Protein AF-A0A8T6DRR4-F1 (afdb_monomer)

Structure (mmCIF, N/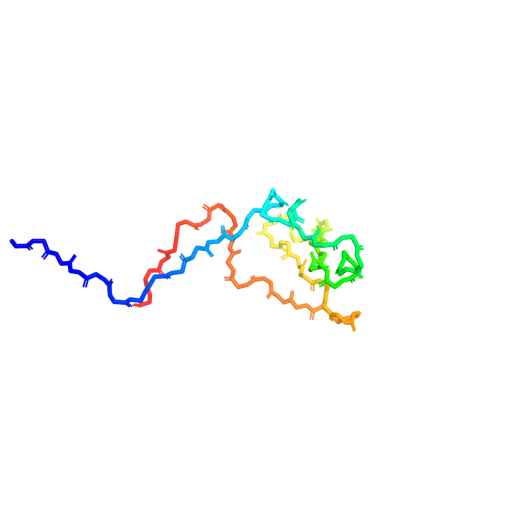CA/C/O backbone):
data_AF-A0A8T6DRR4-F1
#
_entry.id   AF-A0A8T6DRR4-F1
#
loop_
_atom_site.group_PDB
_atom_site.id
_atom_site.type_symbol
_atom_site.label_atom_id
_atom_site.label_alt_id
_atom_site.label_comp_id
_atom_site.label_asym_id
_atom_site.label_entity_id
_atom_site.label_seq_id
_atom_site.pdbx_PDB_ins_code
_atom_site.Cartn_x
_atom_site.Cartn_y
_atom_site.Cartn_z
_atom_site.occupancy
_atom_site.B_iso_or_equiv
_atom_site.auth_seq_id
_atom_site.auth_comp_id
_atom_site.auth_asym_id
_atom_site.auth_atom_id
_atom_site.pdbx_PDB_model_num
ATOM 1 N N . MET A 1 1 ? -20.031 21.644 18.091 1.00 78.94 1 MET A N 1
ATOM 2 C CA . MET A 1 1 ? -20.284 20.191 18.020 1.00 78.94 1 MET A CA 1
ATOM 3 C C . MET A 1 1 ? -19.199 19.603 17.133 1.00 78.94 1 MET A C 1
ATOM 5 O O . MET A 1 1 ? -19.086 20.089 16.013 1.00 78.94 1 MET A O 1
ATOM 9 N N . PRO A 1 2 ? -18.330 18.707 17.630 1.00 90.44 2 PRO A N 1
ATOM 10 C CA . PRO A 1 2 ? -17.335 18.056 16.778 1.00 90.44 2 PRO A CA 1
ATOM 11 C C . PRO A 1 2 ? -18.028 17.202 15.704 1.00 90.44 2 PRO A C 1
ATOM 13 O O . PRO A 1 2 ? -19.127 16.698 15.937 1.00 90.44 2 PRO A O 1
ATOM 16 N N . ILE A 1 3 ? -17.404 17.090 14.531 1.00 92.75 3 ILE A N 1
ATOM 17 C CA . ILE A 1 3 ? -17.896 16.303 13.392 1.00 92.75 3 ILE A CA 1
ATOM 18 C C . ILE A 1 3 ? -17.224 14.929 13.441 1.00 92.75 3 ILE A C 1
ATOM 20 O O . ILE A 1 3 ? -16.025 14.844 13.697 1.00 92.75 3 ILE A O 1
ATOM 24 N N . ILE A 1 4 ? -18.002 13.870 13.219 1.00 93.00 4 ILE A N 1
ATOM 25 C CA . ILE A 1 4 ? -17.486 12.508 13.062 1.00 93.00 4 ILE A CA 1
ATOM 26 C C . ILE A 1 4 ? -17.284 12.269 11.572 1.00 93.00 4 ILE A C 1
ATOM 28 O O . ILE A 1 4 ? -18.231 12.412 10.799 1.00 93.00 4 ILE A O 1
ATOM 32 N N . ASP A 1 5 ? -16.061 11.910 11.198 1.00 93.19 5 ASP A N 1
ATOM 33 C CA . ASP A 1 5 ? -15.766 11.417 9.862 1.00 93.19 5 ASP A CA 1
ATOM 34 C C . ASP A 1 5 ? -16.038 9.911 9.816 1.00 93.19 5 ASP A C 1
ATOM 36 O O . ASP A 1 5 ? -15.504 9.151 10.628 1.00 93.19 5 ASP A O 1
ATOM 40 N N . ALA A 1 6 ? -16.934 9.506 8.919 1.00 95.25 6 ALA A N 1
ATOM 41 C CA . ALA A 1 6 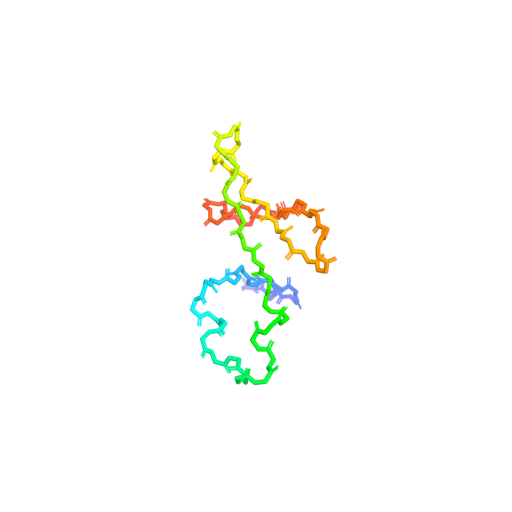? -17.327 8.114 8.758 1.00 95.25 6 ALA A CA 1
ATOM 42 C C . ALA A 1 6 ? -16.380 7.340 7.829 1.00 95.25 6 ALA A C 1
ATOM 44 O O . ALA A 1 6 ? -16.450 6.111 7.821 1.00 95.25 6 ALA A O 1
ATOM 45 N N . ASP A 1 7 ? -15.524 8.026 7.063 1.00 92.44 7 ASP A N 1
ATOM 46 C CA . ASP A 1 7 ? -14.646 7.392 6.083 1.00 92.44 7 ASP A CA 1
ATOM 47 C C . ASP A 1 7 ? -13.313 8.136 5.949 1.00 92.44 7 ASP A C 1
ATOM 49 O O . ASP A 1 7 ? -13.196 9.153 5.265 1.00 92.44 7 ASP A O 1
ATOM 53 N N . CYS A 1 8 ? -12.284 7.604 6.605 1.00 87.06 8 CYS A N 1
ATOM 54 C CA . CYS A 1 8 ? -10.934 8.132 6.525 1.00 87.06 8 CYS A CA 1
ATOM 55 C C . CYS A 1 8 ? -9.951 7.057 6.061 1.00 87.06 8 CYS A C 1
ATOM 57 O O . CYS A 1 8 ? -10.051 5.878 6.404 1.00 87.06 8 CYS A O 1
ATOM 59 N N . HIS A 1 9 ? -8.950 7.489 5.300 1.00 86.69 9 HIS A N 1
ATOM 60 C CA . HIS A 1 9 ? -7.881 6.626 4.820 1.00 86.69 9 HIS A CA 1
ATOM 61 C C . HIS A 1 9 ? -6.548 7.027 5.441 1.00 86.69 9 HIS A C 1
ATOM 63 O O . HIS A 1 9 ? -6.259 8.208 5.646 1.00 86.69 9 HIS A O 1
ATOM 69 N N . VAL A 1 10 ? -5.700 6.031 5.677 1.00 84.38 10 VAL A N 1
ATOM 70 C CA . VAL A 1 10 ? -4.300 6.239 6.044 1.00 84.38 10 VAL A CA 1
ATOM 71 C C . VAL A 1 10 ? -3.417 6.045 4.820 1.00 84.38 10 VAL A C 1
ATOM 73 O O . VAL A 1 10 ? -3.6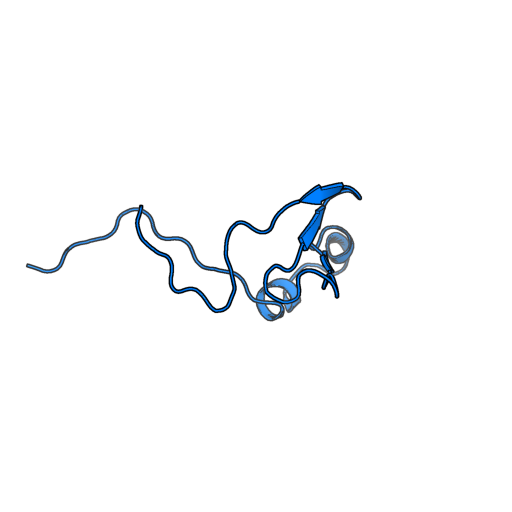42 5.155 4.003 1.00 84.38 10 VAL A O 1
ATOM 76 N N . ILE A 1 11 ? -2.397 6.889 4.688 1.00 81.06 11 ILE A N 1
ATOM 77 C CA . ILE A 1 11 ? -1.335 6.677 3.706 1.00 81.06 11 ILE A CA 1
ATOM 78 C C . ILE A 1 11 ? -0.281 5.795 4.369 1.00 81.06 11 ILE A C 1
ATOM 80 O O . ILE A 1 11 ? 0.363 6.208 5.332 1.00 81.06 11 ILE A O 1
ATOM 84 N N . GLU A 1 12 ? -0.106 4.588 3.845 1.00 79.50 12 GLU A N 1
ATOM 85 C CA . GLU A 1 12 ? 0.837 3.608 4.383 1.00 79.50 12 GLU A CA 1
ATOM 86 C C . GLU A 1 12 ? 2.301 4.038 4.176 1.00 79.50 12 GLU A C 1
ATOM 88 O O . GLU A 1 12 ? 2.663 4.689 3.184 1.00 79.50 12 GLU A O 1
ATOM 93 N N . SER A 1 13 ? 3.153 3.651 5.130 1.00 78.06 13 SER A N 1
ATOM 94 C CA . SER A 1 13 ? 4.608 3.809 5.080 1.00 78.06 13 SER A CA 1
ATOM 95 C C . SER A 1 13 ? 5.291 2.466 4.809 1.00 78.06 13 SER A C 1
ATOM 97 O O . SER A 1 13 ? 4.675 1.408 4.922 1.00 78.06 13 SER A O 1
ATOM 99 N N . GLU A 1 14 ? 6.588 2.488 4.492 1.00 80.50 14 GLU A N 1
ATOM 100 C CA . GLU A 1 14 ? 7.361 1.252 4.287 1.00 80.50 14 GLU A CA 1
ATOM 101 C C . GLU A 1 14 ? 7.371 0.337 5.527 1.00 80.50 14 GLU A C 1
ATOM 103 O O . GLU A 1 14 ? 7.388 -0.882 5.374 1.00 80.50 14 GLU A O 1
ATOM 108 N N . GLN A 1 15 ? 7.270 0.922 6.728 1.00 85.31 15 GLN A N 1
ATOM 109 C CA . GLN A 1 15 ? 7.236 0.207 8.011 1.00 85.31 15 GLN A CA 1
ATOM 110 C C . GLN A 1 15 ? 5.977 -0.651 8.179 1.00 85.31 15 GLN A C 1
ATOM 112 O O . GLN A 1 15 ? 6.025 -1.681 8.842 1.00 85.31 15 GLN A O 1
ATOM 117 N N . ALA A 1 16 ? 4.850 -0.262 7.567 1.00 86.12 16 ALA A N 1
ATOM 118 C CA . ALA A 1 16 ? 3.610 -1.038 7.652 1.00 86.12 16 ALA A CA 1
ATOM 119 C C . ALA A 1 16 ? 3.795 -2.464 7.104 1.00 86.12 16 ALA A C 1
ATOM 121 O O . ALA A 1 16 ? 3.218 -3.421 7.615 1.00 86.12 16 ALA A O 1
ATOM 122 N N . TRP A 1 17 ? 4.666 -2.613 6.105 1.00 85.81 17 TRP A N 1
ATOM 123 C CA . TRP A 1 17 ? 4.926 -3.877 5.424 1.00 85.81 17 TRP A CA 1
ATOM 124 C C . TRP A 1 17 ? 5.931 -4.785 6.146 1.00 85.81 17 TRP A C 1
ATOM 126 O O . TRP A 1 17 ? 6.107 -5.933 5.744 1.00 85.81 17 TRP A O 1
ATOM 136 N N . GLU A 1 18 ? 6.591 -4.310 7.206 1.00 88.50 18 GLU A N 1
ATOM 137 C CA . GLU A 1 18 ? 7.544 -5.117 7.990 1.00 88.50 18 GLU A CA 1
ATOM 138 C C . GLU A 1 18 ? 6.858 -6.262 8.752 1.00 88.50 18 GLU A C 1
ATOM 140 O O . GLU A 1 18 ? 7.504 -7.241 9.115 1.00 88.50 18 GLU A O 1
ATOM 145 N N . TYR A 1 19 ? 5.542 -6.163 8.953 1.00 89.75 19 TYR A N 1
ATOM 146 C CA . TYR A 1 19 ? 4.725 -7.150 9.663 1.00 89.75 19 TYR A CA 1
ATOM 147 C C . TYR A 1 19 ? 4.055 -8.179 8.745 1.00 89.75 19 TYR A C 1
ATOM 149 O O . TYR A 1 19 ? 3.270 -9.001 9.218 1.00 89.75 19 TYR A O 1
ATOM 157 N N . LEU A 1 20 ? 4.326 -8.126 7.440 1.00 91.06 20 LEU A N 1
ATOM 158 C CA . LEU A 1 20 ? 3.777 -9.080 6.486 1.00 91.06 20 LEU A CA 1
ATOM 159 C C . LEU A 1 20 ? 4.404 -10.469 6.697 1.00 91.06 20 LEU A C 1
ATOM 161 O O . LEU A 1 20 ? 5.609 -10.568 6.956 1.00 91.06 20 LEU A O 1
ATOM 165 N N . ASP A 1 21 ? 3.609 -11.534 6.550 1.00 94.88 21 ASP A N 1
ATOM 166 C CA . ASP A 1 21 ? 4.116 -12.908 6.629 1.00 94.88 21 ASP A CA 1
ATOM 167 C C . ASP A 1 21 ? 5.261 -13.099 5.615 1.00 94.88 21 ASP A C 1
ATOM 169 O O . ASP A 1 21 ? 5.147 -12.643 4.470 1.00 94.88 21 ASP A O 1
ATOM 173 N N . PRO A 1 22 ? 6.373 -13.758 5.994 1.00 92.62 22 PRO A N 1
ATOM 174 C CA . PRO A 1 22 ? 7.462 -14.054 5.071 1.00 92.62 22 PRO A CA 1
ATOM 175 C C . PRO A 1 22 ? 7.024 -14.682 3.738 1.00 92.62 22 PRO A C 1
ATOM 177 O O . PRO A 1 22 ? 7.623 -14.372 2.708 1.00 92.62 22 PRO A O 1
ATOM 180 N N . ALA A 1 23 ? 5.991 -15.533 3.731 1.00 94.69 23 ALA A N 1
ATOM 181 C CA . ALA A 1 23 ? 5.471 -16.164 2.515 1.00 94.69 23 ALA A CA 1
ATOM 182 C C . ALA A 1 23 ? 4.799 -15.166 1.551 1.00 94.69 23 ALA A C 1
ATOM 184 O O . ALA A 1 23 ? 4.795 -15.380 0.333 1.00 94.69 23 ALA A O 1
ATOM 185 N N . ASP A 1 24 ? 4.294 -14.054 2.085 1.00 92.62 24 ASP A N 1
ATOM 186 C CA . ASP A 1 24 ? 3.538 -13.050 1.342 1.00 92.62 24 ASP A CA 1
ATOM 187 C C . ASP A 1 24 ? 4.397 -11.862 0.893 1.00 92.62 24 ASP A C 1
ATOM 189 O O . ASP A 1 24 ? 3.938 -11.037 0.105 1.00 92.62 24 ASP A O 1
ATOM 193 N N . GLN A 1 25 ? 5.657 -11.768 1.337 1.00 88.44 25 GLN A N 1
ATOM 194 C CA . GLN A 1 25 ? 6.549 -10.628 1.053 1.00 88.44 25 GLN A CA 1
ATOM 195 C C . GLN A 1 25 ? 6.672 -10.318 -0.447 1.00 88.44 25 GLN A C 1
ATOM 197 O O . GLN A 1 25 ? 6.809 -9.163 -0.844 1.00 88.44 25 GLN A O 1
ATOM 202 N N . GLN A 1 26 ? 6.562 -11.343 -1.294 1.00 86.62 26 GLN A N 1
ATOM 203 C CA . GLN A 1 26 ? 6.567 -11.218 -2.755 1.00 86.62 26 GLN A CA 1
ATOM 204 C C . GLN A 1 26 ? 5.408 -10.381 -3.329 1.00 86.62 26 GLN A C 1
ATOM 206 O O . GLN A 1 26 ? 5.521 -9.877 -4.443 1.00 86.62 26 GLN A O 1
ATOM 211 N N . TYR A 1 27 ? 4.307 -10.228 -2.589 1.00 85.12 27 TYR A N 1
ATOM 212 C CA . TYR A 1 27 ? 3.128 -9.461 -3.000 1.00 85.12 27 TYR A CA 1
ATOM 213 C C . TYR A 1 27 ? 3.175 -7.999 -2.545 1.00 85.12 27 TYR A C 1
ATOM 215 O O . TYR A 1 27 ? 2.268 -7.226 -2.860 1.00 85.12 27 TYR A O 1
ATOM 223 N N . LYS A 1 28 ? 4.222 -7.595 -1.815 1.00 85.56 28 LYS A N 1
ATOM 224 C CA . LYS A 1 28 ? 4.387 -6.216 -1.363 1.00 85.56 28 LYS A CA 1
ATOM 225 C C . LYS A 1 28 ? 4.473 -5.262 -2.570 1.00 85.56 28 LYS A C 1
ATOM 227 O O . LYS A 1 28 ? 5.318 -5.462 -3.449 1.00 85.56 28 LYS A O 1
ATOM 232 N N . PRO A 1 29 ? 3.681 -4.172 -2.600 1.00 79.75 29 PRO A N 1
ATOM 233 C CA . PRO A 1 29 ? 3.829 -3.131 -3.610 1.00 79.75 29 PRO A CA 1
ATOM 234 C C . PRO A 1 29 ? 5.241 -2.543 -3.580 1.00 79.75 29 PRO A C 1
ATOM 236 O O . PRO A 1 29 ? 5.716 -2.080 -2.541 1.00 79.75 29 PRO A O 1
ATOM 239 N N . THR A 1 30 ? 5.919 -2.535 -4.726 1.00 78.38 30 THR A N 1
ATOM 240 C CA . THR A 1 30 ? 7.256 -1.938 -4.823 1.00 78.38 30 THR A CA 1
ATOM 241 C C . THR A 1 30 ? 7.135 -0.498 -5.299 1.00 78.38 30 THR A C 1
ATOM 243 O O . THR A 1 30 ? 6.643 -0.236 -6.400 1.00 78.38 30 THR A O 1
ATOM 246 N N . SER A 1 31 ? 7.599 0.443 -4.477 1.00 73.38 31 SER A N 1
ATOM 247 C CA . SER A 1 31 ? 7.746 1.843 -4.875 1.00 73.38 31 SER A CA 1
ATOM 248 C C . SER A 1 31 ? 9.022 2.001 -5.703 1.00 73.38 31 SER A C 1
ATOM 250 O O . SER A 1 31 ? 10.115 1.756 -5.196 1.00 73.38 31 SER A O 1
ATOM 252 N N . MET A 1 32 ? 8.908 2.440 -6.958 1.00 73.75 32 MET A N 1
ATOM 253 C CA . MET A 1 32 ? 10.065 2.856 -7.753 1.00 73.75 32 MET A CA 1
ATOM 254 C C . MET A 1 32 ? 10.124 4.375 -7.870 1.00 73.75 32 MET A C 1
ATOM 256 O O . MET A 1 32 ? 9.113 5.059 -8.053 1.00 73.75 32 MET A O 1
ATOM 260 N N . PHE A 1 33 ? 11.340 4.898 -7.748 1.00 72.38 33 PHE A N 1
ATOM 261 C CA . PHE A 1 33 ? 11.635 6.304 -7.963 1.00 72.38 33 PHE A CA 1
ATOM 262 C C . PHE A 1 33 ? 11.958 6.517 -9.440 1.00 72.38 33 PHE A C 1
ATOM 264 O O . PHE A 1 33 ? 12.928 5.950 -9.940 1.00 72.38 33 PHE A O 1
ATOM 271 N N . ASP A 1 34 ? 11.159 7.327 -10.134 1.00 71.75 34 ASP A N 1
ATOM 272 C CA . ASP A 1 34 ? 11.481 7.777 -11.487 1.00 71.75 34 ASP A CA 1
ATOM 273 C C . ASP A 1 34 ? 12.372 9.031 -11.393 1.00 71.75 34 ASP A C 1
ATOM 275 O O . ASP A 1 34 ? 11.912 10.069 -10.902 1.00 71.75 34 ASP A O 1
ATOM 279 N N . PRO A 1 35 ? 13.631 8.988 -11.872 1.00 73.94 35 PRO A N 1
ATOM 280 C CA . PRO A 1 35 ? 14.519 10.150 -11.876 1.00 73.94 35 PRO A CA 1
ATOM 281 C C . PRO A 1 35 ? 13.949 11.365 -12.625 1.00 73.94 35 PRO A C 1
ATOM 283 O O . PRO A 1 35 ? 14.312 12.498 -12.316 1.00 73.94 35 PRO A O 1
ATOM 286 N N . ASN A 1 36 ? 13.0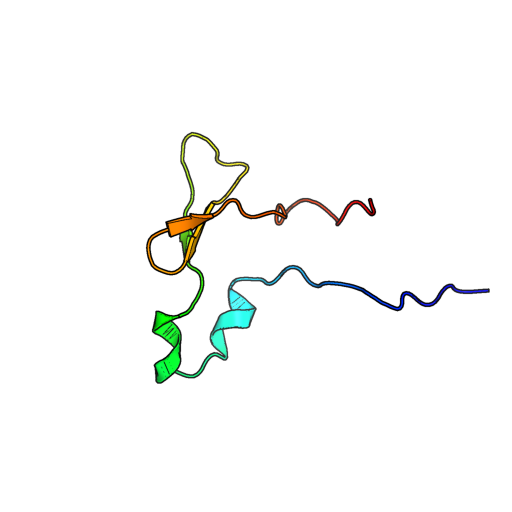50 11.151 -13.592 1.00 76.75 36 ASN A N 1
ATOM 287 C CA . ASN A 1 36 ? 12.406 12.210 -14.375 1.00 76.75 36 ASN A CA 1
ATOM 288 C C . ASN A 1 36 ? 11.143 12.780 -13.705 1.00 76.75 36 ASN A C 1
ATOM 290 O O . ASN A 1 36 ? 10.590 13.788 -14.170 1.00 76.75 36 ASN A O 1
ATOM 294 N N . ARG A 1 37 ? 10.659 12.119 -12.646 1.00 68.44 37 ARG A N 1
ATOM 295 C CA . ARG A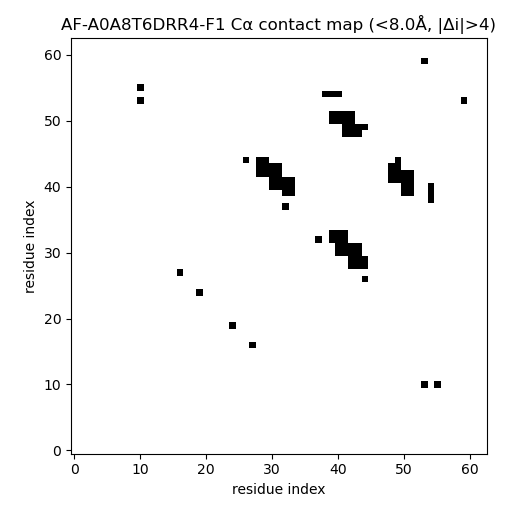 1 37 ? 9.462 12.464 -11.862 1.00 68.44 37 ARG A CA 1
ATOM 296 C C . ARG A 1 37 ? 9.707 12.203 -10.365 1.00 68.44 37 ARG A C 1
ATOM 298 O O . ARG A 1 37 ? 8.994 11.414 -9.743 1.00 68.44 37 ARG A O 1
ATOM 305 N N . PRO A 1 38 ? 10.701 12.876 -9.757 1.00 68.12 38 PRO A N 1
ATOM 306 C CA . PRO A 1 38 ? 11.098 12.632 -8.369 1.00 68.12 38 PRO A CA 1
ATOM 307 C C . PRO A 1 38 ? 9.996 12.961 -7.346 1.00 68.12 38 PRO A C 1
ATOM 309 O O . PRO A 1 38 ? 10.038 12.506 -6.205 1.00 68.12 38 PRO A O 1
ATOM 312 N N . ASP A 1 39 ? 9.005 13.763 -7.741 1.00 69.69 39 ASP A N 1
ATOM 313 C CA . ASP A 1 39 ? 7.832 14.136 -6.952 1.00 69.69 39 ASP A CA 1
ATOM 314 C C . ASP A 1 39 ? 6.724 13.067 -6.958 1.00 69.69 39 ASP A C 1
ATOM 316 O O . ASP A 1 39 ? 5.789 13.149 -6.159 1.00 69.69 39 ASP A O 1
ATOM 320 N N . ARG A 1 40 ? 6.810 12.067 -7.846 1.00 68.31 40 ARG A N 1
ATOM 321 C CA . ARG A 1 40 ? 5.753 11.077 -8.091 1.00 68.31 40 ARG A CA 1
ATOM 322 C C . ARG A 1 40 ? 6.338 9.668 -8.167 1.00 68.31 40 ARG A C 1
ATOM 324 O O . ARG A 1 40 ? 6.562 9.159 -9.264 1.00 68.31 40 ARG A O 1
ATOM 331 N N . PRO A 1 41 ? 6.560 9.011 -7.018 1.00 70.69 41 PRO A N 1
ATOM 332 C CA . PRO A 1 41 ? 6.926 7.603 -7.023 1.00 70.69 41 PRO A CA 1
ATOM 333 C C . PRO A 1 41 ? 5.819 6.774 -7.689 1.00 70.69 41 PRO A C 1
ATOM 335 O O . PRO A 1 41 ? 4.629 7.007 -7.460 1.00 70.69 41 PRO A O 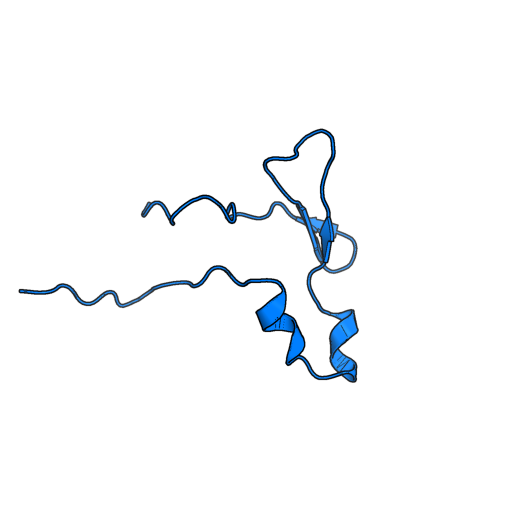1
ATOM 338 N N . ILE A 1 42 ? 6.221 5.806 -8.506 1.00 78.00 42 ILE A N 1
ATOM 339 C CA . ILE A 1 42 ? 5.322 4.853 -9.162 1.00 78.00 42 ILE A CA 1
ATOM 340 C C . ILE A 1 42 ? 5.260 3.561 -8.354 1.00 78.00 42 ILE A C 1
ATOM 342 O O . ILE A 1 42 ? 6.215 3.193 -7.667 1.00 78.00 42 ILE A O 1
ATOM 346 N N . TRP A 1 43 ? 4.133 2.866 -8.435 1.00 79.56 43 TRP A N 1
ATOM 347 C CA . TRP A 1 43 ? 3.983 1.529 -7.875 1.00 79.56 43 TRP A CA 1
ATOM 348 C C . TRP A 1 43 ? 4.103 0.485 -8.973 1.00 79.56 43 TRP A C 1
ATOM 350 O O . TRP A 1 43 ? 3.501 0.632 -10.035 1.00 79.56 43 TRP A O 1
ATOM 360 N N . ILE A 1 44 ? 4.846 -0.583 -8.695 1.00 82.75 44 ILE A N 1
ATOM 361 C CA . ILE A 1 44 ? 4.837 -1.797 -9.506 1.00 82.75 44 ILE A CA 1
ATOM 362 C C . ILE A 1 44 ? 3.983 -2.836 -8.791 1.00 82.75 44 ILE A C 1
ATOM 364 O O . ILE A 1 44 ? 4.303 -3.251 -7.678 1.00 82.75 44 ILE A O 1
ATOM 368 N N . ILE A 1 45 ? 2.891 -3.235 -9.440 1.00 81.31 45 ILE A N 1
ATOM 369 C CA . ILE A 1 45 ? 1.956 -4.256 -8.954 1.00 81.31 45 ILE A CA 1
ATOM 370 C C . ILE A 1 45 ? 1.759 -5.257 -10.088 1.00 81.31 45 ILE A C 1
ATOM 372 O O . ILE A 1 45 ? 1.398 -4.859 -11.198 1.00 81.31 45 ILE A O 1
ATOM 376 N N . ASP A 1 46 ? 2.038 -6.537 -9.838 1.00 81.38 46 ASP A N 1
ATOM 377 C CA . ASP A 1 46 ? 1.998 -7.611 -10.844 1.00 81.38 46 ASP A CA 1
ATOM 378 C C . ASP A 1 46 ? 2.792 -7.281 -12.124 1.00 81.38 46 ASP A C 1
ATOM 380 O O . ASP A 1 46 ? 2.359 -7.548 -13.247 1.00 81.38 46 ASP A O 1
ATOM 384 N N . GLY A 1 47 ? 3.940 -6.612 -11.968 1.00 80.50 47 GLY A N 1
ATOM 385 C CA . GLY A 1 47 ? 4.784 -6.174 -13.085 1.00 80.50 47 GLY A CA 1
ATOM 386 C C . GLY A 1 47 ? 4.215 -5.014 -13.912 1.00 80.50 47 GLY A C 1
ATOM 387 O O . GLY A 1 47 ? 4.770 -4.691 -14.960 1.00 80.50 47 GLY A O 1
ATOM 388 N N . LYS A 1 48 ? 3.122 -4.377 -13.474 1.00 82.62 48 LYS A N 1
ATOM 389 C CA . LYS A 1 48 ? 2.510 -3.224 -14.147 1.00 82.62 48 LYS A CA 1
ATOM 390 C C . LYS A 1 48 ? 2.753 -1.944 -13.364 1.00 82.62 48 LYS A C 1
ATOM 392 O O . LYS A 1 48 ? 2.532 -1.894 -12.154 1.00 82.62 48 LYS A O 1
ATOM 397 N N . GLU A 1 49 ? 3.127 -0.894 -14.085 1.00 84.12 49 GLU A N 1
ATOM 398 C CA . GLU A 1 49 ? 3.234 0.454 -13.536 1.00 84.12 49 GLU A CA 1
ATOM 399 C C . GLU A 1 49 ? 1.851 1.014 -13.201 1.00 84.12 49 GLU A C 1
ATOM 401 O O . GLU A 1 49 ? 0.918 0.995 -14.009 1.00 84.12 49 GLU A O 1
ATOM 406 N N . ARG A 1 50 ? 1.723 1.527 -11.982 1.00 81.12 50 ARG A N 1
ATOM 407 C CA . ARG A 1 50 ? 0.542 2.218 -11.483 1.00 81.12 50 ARG A CA 1
ATOM 408 C C . ARG A 1 50 ? 0.971 3.555 -10.910 1.00 81.12 50 ARG A C 1
ATOM 410 O O . ARG A 1 50 ? 1.932 3.649 -10.146 1.00 81.12 50 ARG A O 1
ATOM 417 N N . GLN A 1 51 ? 0.234 4.601 -11.265 1.00 74.31 51 GLN A N 1
ATOM 418 C CA . GLN A 1 51 ? 0.416 5.895 -10.629 1.00 74.31 51 GLN A CA 1
ATOM 419 C C . GLN A 1 51 ? 0.017 5.771 -9.161 1.00 74.31 51 GLN A C 1
ATOM 421 O O . GLN A 1 51 ? -1.088 5.321 -8.856 1.00 74.31 51 GLN A O 1
ATOM 426 N N . ARG A 1 52 ? 0.895 6.205 -8.257 1.00 70.44 52 ARG A N 1
ATOM 427 C CA . ARG A 1 52 ? 0.527 6.357 -6.855 1.00 70.44 52 ARG A CA 1
ATOM 428 C C . ARG A 1 52 ? -0.413 7.567 -6.729 1.00 70.44 52 ARG A C 1
ATOM 430 O O . ARG A 1 52 ? 0.007 8.677 -7.062 1.00 70.44 52 ARG A O 1
ATOM 437 N N . PRO A 1 53 ? -1.664 7.391 -6.269 1.00 63.75 53 PRO A N 1
ATOM 438 C CA . PRO A 1 53 ? -2.643 8.480 -6.240 1.00 63.75 53 PRO A CA 1
ATOM 439 C C . PRO A 1 53 ? -2.353 9.533 -5.159 1.00 63.75 53 PRO A C 1
ATOM 441 O O . PRO A 1 53 ? -2.867 10.644 -5.243 1.00 63.75 53 PRO A O 1
ATOM 444 N N . PHE A 1 54 ? -1.496 9.222 -4.178 1.00 62.97 54 PHE A N 1
ATOM 445 C CA . PHE A 1 54 ? -1.203 10.099 -3.044 1.00 62.97 54 PHE A CA 1
ATOM 446 C C . PHE A 1 54 ? 0.303 10.344 -2.899 1.00 62.97 54 PHE A C 1
ATOM 448 O O . PHE A 1 54 ? 1.094 9.401 -2.813 1.00 62.97 54 PHE A O 1
ATOM 455 N N . ALA A 1 55 ? 0.707 11.615 -2.845 1.00 57.34 55 ALA A N 1
ATOM 456 C CA . ALA A 1 55 ? 2.074 11.991 -2.497 1.00 57.34 55 ALA A CA 1
ATOM 457 C C . ALA A 1 55 ? 2.278 11.845 -0.980 1.00 57.34 55 ALA A C 1
ATOM 459 O O . ALA A 1 55 ? 1.477 12.352 -0.204 1.00 57.34 55 ALA A O 1
ATOM 460 N N . THR A 1 56 ? 3.382 11.239 -0.534 1.00 53.22 56 THR A N 1
ATOM 461 C CA . THR A 1 56 ? 3.725 11.117 0.904 1.00 53.22 56 THR A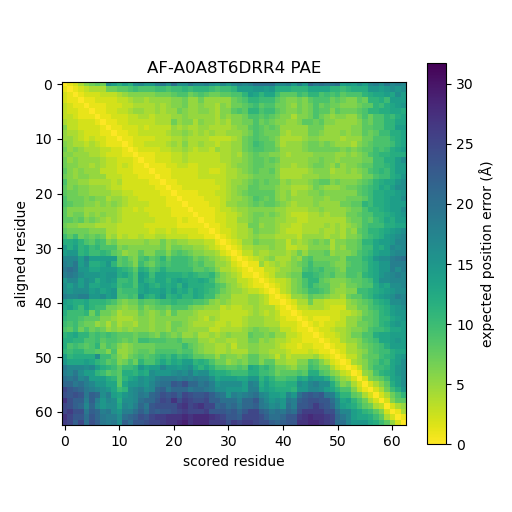 CA 1
ATOM 462 C C . THR A 1 56 ? 3.960 12.459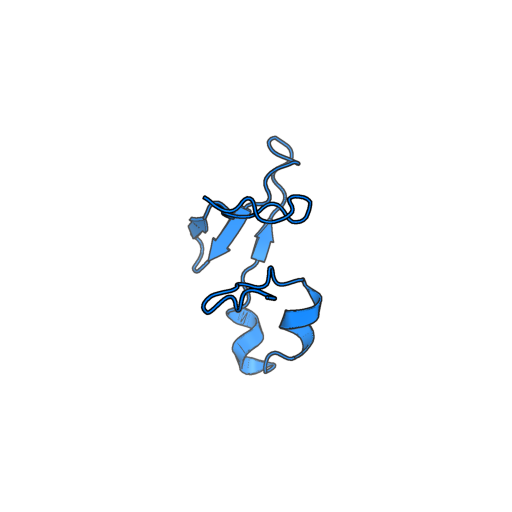 1.603 1.00 53.22 56 THR A C 1
ATOM 464 O O . THR A 1 56 ? 3.981 12.514 2.828 1.00 53.22 56 THR A O 1
ATOM 467 N N . ARG A 1 57 ? 4.141 13.544 0.839 1.00 53.69 57 ARG A N 1
ATOM 468 C CA . ARG A 1 57 ? 4.264 14.924 1.342 1.00 53.69 57 ARG A CA 1
ATOM 469 C C . ARG A 1 57 ? 2.974 15.745 1.249 1.00 53.69 57 ARG A C 1
ATOM 471 O O . ARG A 1 57 ? 2.971 16.884 1.703 1.00 53.69 57 ARG A O 1
ATOM 478 N N . GLY A 1 58 ? 1.910 15.210 0.652 1.00 52.47 58 GLY A N 1
ATOM 479 C CA . GLY A 1 58 ? 0.623 15.891 0.564 1.00 52.47 58 GLY A CA 1
ATOM 480 C C . GLY A 1 58 ? -0.290 15.432 1.690 1.00 52.47 58 GLY A C 1
ATOM 481 O O . 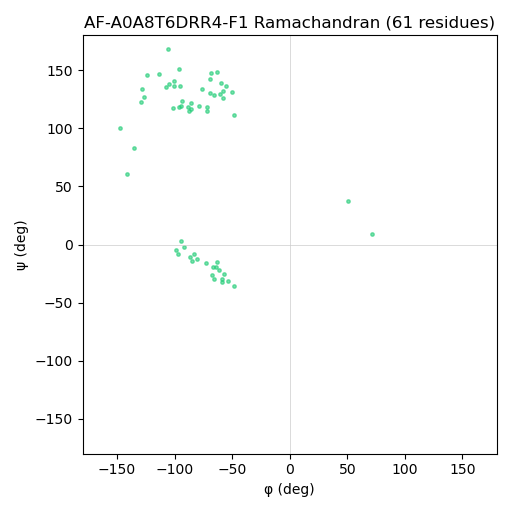GLY A 1 58 ? -0.641 14.258 1.759 1.00 52.47 58 GLY A O 1
ATOM 482 N N . THR A 1 59 ? -0.694 16.349 2.566 1.00 46.84 59 THR A N 1
ATOM 483 C CA . THR A 1 59 ? -1.882 16.139 3.402 1.00 46.84 59 THR A CA 1
ATOM 484 C C . THR A 1 59 ? -3.063 15.896 2.470 1.00 46.84 59 THR A C 1
ATOM 486 O O . THR A 1 59 ? -3.209 16.644 1.501 1.00 46.84 59 THR A O 1
ATOM 489 N N . GLY A 1 60 ? -3.866 14.860 2.729 1.00 46.00 60 GLY A N 1
ATOM 490 C CA . GLY A 1 60 ? -5.048 14.552 1.927 1.00 46.00 60 GLY A CA 1
ATOM 491 C C . GLY A 1 60 ? -5.883 15.812 1.720 1.00 46.00 60 GLY A C 1
ATOM 492 O O . GLY A 1 60 ? -6.427 16.361 2.675 1.00 46.00 60 GLY A O 1
ATOM 493 N N . SER A 1 61 ? -5.929 16.312 0.485 1.00 45.06 61 SER A N 1
ATOM 494 C CA . SER A 1 61 ? -6.946 17.285 0.114 1.00 45.06 61 SER A CA 1
ATOM 495 C C . SER A 1 61 ? -8.238 16.499 0.054 1.00 45.06 61 SER A C 1
ATOM 497 O O . SER A 1 61 ? -8.363 15.606 -0.785 1.00 45.06 61 SER A O 1
ATOM 499 N N . ALA A 1 62 ? -9.170 16.821 0.948 1.00 40.97 62 ALA A N 1
ATOM 500 C CA . ALA A 1 62 ? -10.566 16.494 0.726 1.00 40.97 62 ALA A CA 1
ATOM 501 C C . ALA A 1 62 ? -10.939 16.979 -0.685 1.00 40.97 62 ALA A C 1
ATOM 503 O O . ALA A 1 62 ? -10.556 18.090 -1.079 1.00 40.97 62 ALA A O 1
ATOM 504 N N . ALA A 1 63 ? -11.570 16.096 -1.455 1.00 37.25 63 ALA A N 1
ATOM 505 C CA . ALA A 1 63 ? -12.264 16.474 -2.677 1.00 37.25 63 ALA A CA 1
ATOM 506 C C . ALA A 1 63 ? -13.533 17.262 -2.325 1.00 37.25 63 ALA A C 1
ATOM 508 O O . ALA A 1 63 ? -14.112 16.984 -1.249 1.00 37.25 63 ALA A O 1
#

Nearest PDB structures (foldseek):
  8uyr-assembly1_B  TM=6.644E-01  e=7.070E-01  Rhodococcus rhodochrous
  6yfb-assembly1_AA  TM=3.398E-01  e=4.765E+00  Leviviridae sp.
  2kol-assembly1_A  TM=2.200E-01  e=2.762E+00  Homo sapiens
  6q0w-assembly1_B  TM=3.710E-01  e=9.418E+00  Homo sapiens

Radius of gyration: 14.94 Å; Cα contacts (8 Å, |Δi|>4): 45; chains: 1; bounding box: 35×36×32 Å

Solvent-accessible surface area (backbone atoms only — not comparable to full-atom values): 4524 Å² total; per-residue (Å²): 131,89,83,84,82,92,80,85,85,84,84,84,56,80,72,68,61,72,76,53,55,82,90,52,55,86,74,56,75,42,78,42,80,38,88,94,38,76,84,53,50,33,31,41,53,97,89,38,87,39,82,54,93,67,52,96,86,54,76,83,74,80,130

Foldseek 3Di:
DDDDDPDDDDDDDPVVLVPPDPVCNVQDWDWDQDPVCNQWTWTQGPNDTDTDPDGPPDDDDDD

Secondary structure (DSSP, 8-state):
-PPPPS-------GGGGGGS-GGGGGGSPEEE--TT-TTSPEEEETTEEEE-SS-TTS-----

Sequence (63 aa):
MPIIDADCHVIESEQAWEYLDPADQQYKPTSMFDPNRPDRPIWIIDGKERQRPFATRGTGSAA

pLDDT: mean 76.85, std 14.31, range [37.25, 95.25]

Mean predicted aligned error: 8.41 Å